Protein AF-A0AAU5H766-F1 (afdb_monomer_lite)

Radius of gyration: 37.56 Å; chains: 1; bounding box: 51×74×103 Å

Secondary structure (DSSP, 8-state):
---TTTS---TTTS-SS-----HHHHHHHHHHHHHH-----STT---HHHHHHHHHHHHHHHTPPPPPPPP-PPPP-----HHHHHHHHHHHHSPPPPPPPPPP-----------------------

Foldseek 3Di:
DDDPVNDDDCPPVDDPDDDDDDPVNVVVVVVVCVVPDDDDDPVPDDDPVVVLVVQQVVCVVVVHDRDDDDDPPDDPPPPDPVVVVVVVVVVVPDDDPDDDDDDDDDDDDDDDDDDDDDDDDDDDDDD

Structure (mmCIF, N/CA/C/O backbone):
data_AF-A0AAU5H766-F1
#
_entry.id   AF-A0AAU5H766-F1
#
loop_
_atom_site.group_PDB
_atom_site.id
_atom_site.type_symbol
_atom_site.label_atom_id
_atom_site.label_alt_id
_atom_site.label_comp_id
_atom_site.label_asym_id
_atom_site.label_entity_id
_atom_site.label_seq_id
_atom_site.pdbx_PDB_ins_code
_atom_site.Cartn_x
_atom_site.Cartn_y
_atom_site.Cartn_z
_atom_site.occupancy
_atom_site.B_iso_or_equiv
_atom_site.auth_seq_id
_atom_site.auth_comp_id
_atom_site.auth_asym_id
_atom_site.auth_atom_id
_atom_site.pdbx_PDB_model_num
ATOM 1 N N . MET A 1 1 ? -16.353 -14.865 -14.914 1.00 74.44 1 MET A N 1
ATOM 2 C CA . MET A 1 1 ? -16.639 -16.251 -14.478 1.00 74.44 1 MET A CA 1
ATOM 3 C C . MET A 1 1 ? -15.486 -16.672 -13.588 1.00 74.44 1 MET A C 1
ATOM 5 O O . MET A 1 1 ? -14.378 -16.263 -13.890 1.00 74.44 1 MET A O 1
ATOM 9 N N . LEU A 1 2 ? -15.738 -17.396 -12.498 1.00 82.81 2 LEU A N 1
ATOM 10 C CA . LEU A 1 2 ? -14.678 -17.937 -11.639 1.00 82.81 2 LEU A CA 1
ATOM 11 C C . LEU A 1 2 ? -14.518 -19.424 -11.969 1.00 82.81 2 LEU A C 1
ATOM 13 O O . LEU A 1 2 ? -15.521 -20.144 -11.955 1.00 82.81 2 LEU A O 1
ATOM 17 N N . TRP A 1 3 ? -13.303 -19.870 -12.288 1.00 90.19 3 TRP A N 1
ATOM 18 C CA . TRP A 1 3 ? -13.029 -21.287 -12.521 1.00 90.19 3 TRP A CA 1
ATOM 19 C C . TRP A 1 3 ? -12.750 -22.012 -11.196 1.00 90.19 3 TRP A C 1
ATOM 21 O O . TRP A 1 3 ? -12.077 -21.450 -10.331 1.00 90.19 3 TRP A O 1
ATOM 31 N N . PRO A 1 4 ? -13.281 -23.232 -10.987 1.00 86.56 4 PRO A N 1
ATOM 32 C CA . PRO A 1 4 ? -13.175 -23.923 -9.699 1.00 86.56 4 PRO A CA 1
ATOM 33 C C . PRO A 1 4 ? -11.744 -24.168 -9.200 1.00 86.56 4 PRO A C 1
ATOM 35 O O . PRO A 1 4 ? -11.536 -24.269 -7.997 1.00 86.56 4 PRO A O 1
ATOM 38 N N . ASP A 1 5 ? -10.776 -24.281 -10.104 1.00 90.25 5 ASP A N 1
ATOM 39 C CA . ASP A 1 5 ? -9.358 -24.513 -9.824 1.00 90.25 5 ASP A CA 1
ATOM 40 C C . ASP A 1 5 ? -8.588 -23.242 -9.428 1.00 90.25 5 ASP A C 1
ATOM 42 O O . ASP A 1 5 ? -7.589 -23.337 -8.717 1.00 90.25 5 ASP A O 1
ATOM 46 N N . GLU A 1 6 ? -9.079 -22.056 -9.795 1.00 91.25 6 GLU A N 1
ATOM 47 C CA . GLU A 1 6 ? -8.501 -20.768 -9.376 1.00 91.25 6 GLU A CA 1
ATOM 48 C C . GLU A 1 6 ? -9.014 -20.302 -8.002 1.00 91.25 6 GLU A C 1
ATOM 50 O O . GLU A 1 6 ? -8.434 -19.415 -7.371 1.00 91.25 6 GLU A O 1
ATOM 55 N N . ILE A 1 7 ? -10.099 -20.901 -7.500 1.00 89.19 7 ILE A N 1
ATOM 56 C CA . ILE A 1 7 ? -10.653 -20.569 -6.187 1.00 89.19 7 ILE A CA 1
ATOM 57 C C . ILE A 1 7 ? -9.963 -21.414 -5.117 1.00 89.19 7 ILE A C 1
ATOM 59 O O . ILE A 1 7 ? -10.244 -22.602 -4.944 1.00 89.19 7 ILE A O 1
ATOM 63 N N . ARG A 1 8 ? -9.104 -20.781 -4.316 1.00 88.88 8 ARG A N 1
ATOM 64 C CA . ARG A 1 8 ? -8.515 -21.442 -3.147 1.00 88.88 8 ARG A CA 1
ATOM 65 C C . ARG A 1 8 ? -9.594 -21.699 -2.081 1.00 88.88 8 ARG A C 1
ATOM 67 O O . ARG A 1 8 ? -10.322 -20.769 -1.727 1.00 88.88 8 ARG A O 1
ATOM 74 N N . PRO A 1 9 ? -9.693 -22.918 -1.514 1.00 88.00 9 PRO A N 1
ATOM 75 C CA . PRO A 1 9 ? -10.646 -23.186 -0.445 1.00 88.00 9 PRO A CA 1
ATOM 76 C C . PRO A 1 9 ? -10.316 -22.342 0.791 1.00 88.00 9 PRO A C 1
ATOM 78 O O . PRO A 1 9 ? -9.161 -22.256 1.204 1.00 88.00 9 PRO A O 1
ATOM 81 N N . ALA A 1 10 ? -11.343 -21.763 1.418 1.00 86.31 10 ALA A N 1
ATOM 82 C CA . ALA A 1 10 ? -11.185 -20.937 2.618 1.00 86.31 10 ALA A CA 1
ATOM 83 C C . ALA A 1 10 ? -10.921 -21.744 3.907 1.00 86.31 10 ALA A C 1
ATOM 85 O O . ALA A 1 10 ? -10.787 -21.176 4.993 1.00 86.31 10 ALA A O 1
ATOM 86 N N . THR A 1 11 ? -10.863 -23.074 3.805 1.00 87.94 11 THR A N 1
ATOM 87 C CA . THR A 1 11 ? -10.612 -23.985 4.924 1.00 87.94 11 THR A CA 1
ATOM 88 C C . THR A 1 11 ? -9.301 -23.626 5.622 1.00 87.94 11 THR A C 1
ATOM 90 O O . THR A 1 11 ? -8.236 -23.669 5.014 1.00 87.94 11 THR A O 1
ATOM 93 N N . GLY A 1 12 ? -9.382 -23.281 6.909 1.00 85.56 12 GLY A N 1
ATOM 94 C CA . GLY A 1 12 ? -8.222 -22.919 7.731 1.00 85.56 12 GLY A CA 1
ATOM 95 C C . GLY A 1 12 ? -7.777 -21.453 7.647 1.00 85.56 12 GLY A C 1
ATOM 96 O O . GLY A 1 12 ? -6.817 -21.100 8.321 1.00 85.56 12 GLY A O 1
ATOM 97 N N . LEU A 1 13 ? -8.452 -20.594 6.868 1.00 88.25 13 LEU A N 1
ATOM 98 C CA . LEU A 1 13 ? -8.169 -19.148 6.848 1.00 88.25 13 LEU A CA 1
ATOM 99 C C . LEU A 1 13 ? -8.831 -18.400 8.012 1.00 88.25 13 LEU A C 1
ATOM 101 O O . LEU A 1 13 ? -8.319 -17.383 8.473 1.00 88.25 13 LEU A O 1
ATOM 105 N N . ALA A 1 14 ? -9.992 -18.881 8.462 1.00 86.19 14 ALA A N 1
ATOM 106 C CA . ALA A 1 14 ? -10.719 -18.269 9.563 1.00 86.19 14 ALA A CA 1
ATOM 107 C C . ALA A 1 14 ? -10.103 -18.656 10.921 1.00 86.19 14 ALA A C 1
ATOM 109 O O . ALA A 1 14 ? -9.619 -19.783 11.068 1.00 86.19 14 ALA A O 1
ATOM 110 N N . PRO A 1 15 ? -10.177 -17.769 11.932 1.00 87.00 15 PRO A N 1
ATOM 111 C CA . PRO A 1 15 ? -9.828 -18.118 13.302 1.00 87.00 15 PRO A CA 1
ATOM 112 C C . PRO A 1 15 ? -10.581 -19.371 13.767 1.00 87.00 15 PRO A C 1
ATOM 114 O O . PRO A 1 15 ? -11.775 -19.525 13.504 1.00 87.00 15 PRO A O 1
ATOM 117 N N . SER A 1 16 ? -9.890 -20.259 14.484 1.00 84.88 16 SER A N 1
ATOM 118 C CA . SER A 1 16 ? -10.476 -21.492 15.029 1.00 84.88 16 SER A CA 1
ATOM 119 C C . SER A 1 16 ? -11.510 -21.234 16.129 1.00 84.88 16 SER A C 1
ATOM 121 O O . SER A 1 16 ? -12.345 -22.091 16.411 1.00 84.88 16 SER A O 1
ATOM 123 N N . GLU A 1 17 ? -11.458 -20.057 16.751 1.00 88.38 17 GLU A N 1
ATOM 124 C CA . GLU A 1 17 ? -12.345 -19.643 17.833 1.00 88.38 17 GLU A CA 1
ATOM 125 C C . GLU A 1 17 ? -13.318 -18.553 17.380 1.00 88.38 17 GLU A C 1
ATOM 127 O O . GLU A 1 17 ? -13.042 -17.763 16.474 1.00 88.38 17 GLU A O 1
ATOM 132 N N . LYS A 1 18 ? -14.475 -18.477 18.046 1.00 85.75 18 LYS A N 1
ATOM 133 C CA . LYS A 1 18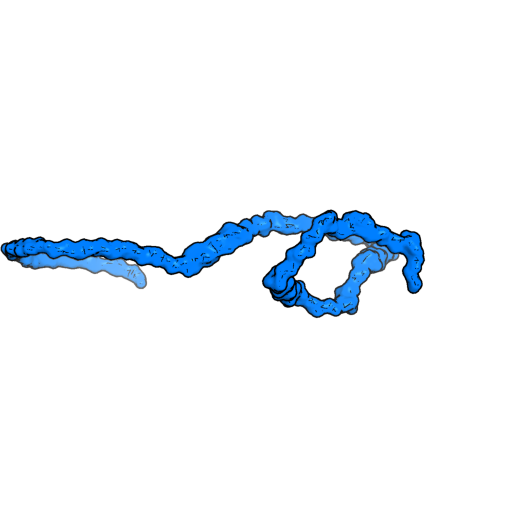 ? -15.429 -17.389 17.820 1.00 85.75 18 LYS A CA 1
ATOM 134 C C . LYS A 1 18 ? -14.893 -16.095 18.427 1.00 85.75 18 LYS A C 1
ATOM 136 O O . LYS A 1 18 ? -14.959 -15.902 19.637 1.00 85.75 18 LYS A O 1
ATOM 141 N N . VAL A 1 19 ? -14.433 -15.188 17.572 1.00 88.44 19 VAL A N 1
ATOM 142 C CA . VAL A 1 19 ? -14.011 -13.841 17.969 1.00 88.44 19 VAL A CA 1
ATOM 143 C C . VAL A 1 19 ? -15.221 -12.907 17.973 1.00 88.44 19 VAL A C 1
ATOM 145 O O . VAL A 1 19 ? -15.920 -12.782 16.969 1.00 88.44 19 VAL A O 1
ATOM 148 N N . THR A 1 20 ? -15.476 -12.247 19.105 1.00 91.56 20 THR A N 1
ATOM 149 C CA . THR A 1 20 ? -16.479 -11.175 19.203 1.00 91.56 20 THR A CA 1
ATOM 150 C C . THR A 1 20 ? -15.762 -9.835 19.244 1.00 91.56 20 THR A C 1
ATOM 152 O O . THR A 1 20 ? -14.975 -9.597 20.156 1.00 91.56 20 THR A O 1
ATOM 155 N N . VAL A 1 21 ? -16.040 -8.963 18.276 1.00 93.31 21 VAL A N 1
ATOM 156 C CA . VAL A 1 21 ? -15.438 -7.625 18.203 1.00 93.31 21 VAL A CA 1
ATOM 157 C C . VAL A 1 21 ? -16.322 -6.626 18.944 1.00 93.31 21 VAL A C 1
ATOM 159 O O . VAL A 1 21 ? -17.539 -6.597 18.744 1.00 93.31 21 VAL A O 1
ATOM 162 N N . ARG A 1 22 ? -15.729 -5.802 19.813 1.00 97.06 22 ARG A N 1
ATOM 163 C CA . ARG A 1 22 ? -16.469 -4.789 20.573 1.00 97.06 22 ARG A CA 1
ATOM 164 C C . ARG A 1 22 ? -16.704 -3.536 19.720 1.00 97.06 22 ARG A C 1
ATOM 166 O O . ARG A 1 22 ? -15.821 -3.139 18.961 1.00 97.06 22 ARG A O 1
ATOM 173 N N . PRO A 1 23 ? -17.829 -2.819 19.901 1.00 96.75 23 PRO A N 1
ATOM 174 C CA . PRO A 1 23 ? -18.109 -1.600 19.137 1.00 96.75 23 PRO A CA 1
ATOM 175 C C . PRO A 1 23 ? -17.037 -0.507 19.272 1.00 96.75 23 PRO A C 1
ATOM 177 O O . PRO A 1 23 ? -16.825 0.268 18.346 1.00 96.75 23 PRO A O 1
ATOM 180 N N . GLN A 1 24 ? -16.365 -0.419 20.423 1.00 96.62 24 GLN A N 1
ATOM 181 C CA . GLN A 1 24 ? -15.288 0.548 20.650 1.00 96.62 24 GLN A CA 1
ATOM 182 C C . GLN A 1 24 ? -14.031 0.226 19.830 1.00 96.62 24 GLN A C 1
ATOM 184 O O . GLN A 1 24 ? -13.347 1.146 19.394 1.00 96.62 24 GLN A O 1
ATOM 189 N N . GLU A 1 25 ? -13.738 -1.058 19.608 1.00 95.94 25 GLU A N 1
ATOM 190 C CA . GLU A 1 25 ? -12.575 -1.501 18.827 1.00 95.94 25 GLU A CA 1
ATOM 191 C C . GLU A 1 25 ? -12.764 -1.181 17.346 1.00 95.94 25 GLU A C 1
ATOM 193 O O . GLU A 1 25 ? -11.837 -0.690 16.710 1.00 95.94 25 GLU A O 1
ATOM 198 N N . LEU A 1 26 ? -13.982 -1.371 16.826 1.00 96.94 26 LEU A N 1
ATOM 199 C CA . LEU A 1 26 ? -14.334 -0.975 15.459 1.00 96.94 26 LEU A CA 1
ATOM 200 C C . LEU A 1 26 ? -14.171 0.531 15.252 1.00 96.94 26 LEU A C 1
ATOM 202 O O . LEU A 1 26 ? -13.485 0.940 14.325 1.00 96.94 26 LEU A O 1
ATOM 206 N N . LYS A 1 27 ? -14.709 1.352 16.163 1.00 97.38 27 LYS A N 1
ATOM 207 C CA . LYS A 1 27 ? -14.564 2.816 16.085 1.00 97.38 27 LYS A CA 1
ATOM 208 C C . LYS A 1 27 ? -13.106 3.268 16.103 1.00 97.38 27 LYS A C 1
ATOM 210 O O . LYS A 1 27 ? -12.737 4.204 15.404 1.00 97.38 27 LYS A O 1
ATOM 215 N N . MET A 1 28 ? -12.277 2.616 16.917 1.00 97.31 28 MET A N 1
ATOM 216 C CA . MET A 1 28 ? -10.845 2.901 16.961 1.00 97.31 28 MET A CA 1
ATOM 217 C C . MET A 1 28 ? -10.169 2.541 15.630 1.00 97.31 28 MET A C 1
ATOM 219 O O . MET A 1 28 ? -9.406 3.350 15.107 1.00 97.31 28 MET A O 1
ATOM 223 N N . ALA A 1 29 ? -10.472 1.371 15.061 1.00 97.50 29 ALA A N 1
ATOM 224 C CA . ALA A 1 29 ? -9.932 0.950 13.770 1.00 97.50 29 ALA A CA 1
ATOM 225 C C . ALA A 1 29 ? -10.359 1.890 12.630 1.00 97.50 29 ALA A C 1
ATOM 227 O O . ALA A 1 29 ? -9.515 2.292 11.837 1.00 97.50 29 ALA A O 1
ATOM 228 N N . GLU A 1 30 ? -11.630 2.300 12.595 1.00 97.06 30 GLU A N 1
ATOM 229 C CA . GLU A 1 30 ? -12.145 3.281 11.630 1.00 97.06 30 GLU A CA 1
ATOM 230 C C . GLU A 1 30 ? -11.376 4.603 11.713 1.00 97.06 30 GLU A C 1
ATOM 232 O O . GLU A 1 30 ? -10.890 5.090 10.696 1.00 97.06 30 GLU A O 1
ATOM 237 N N . SER A 1 31 ? -11.179 5.141 12.925 1.00 97.25 31 SER A N 1
ATOM 238 C CA . SER A 1 31 ? -10.415 6.383 13.100 1.00 97.25 31 SER A CA 1
ATOM 239 C C . SER A 1 31 ? -8.963 6.256 12.632 1.00 97.25 31 SER A C 1
ATOM 241 O O . SER A 1 31 ? -8.426 7.183 12.038 1.00 97.25 31 SER A O 1
ATOM 243 N N . LEU A 1 32 ? -8.329 5.097 12.851 1.00 97.12 32 LEU A N 1
ATOM 244 C CA . LEU A 1 32 ? -6.966 4.851 12.387 1.00 97.12 32 LEU A CA 1
ATOM 245 C C . LEU A 1 32 ? -6.909 4.793 10.859 1.00 97.12 32 LEU A C 1
ATOM 247 O O . LEU A 1 32 ? -6.018 5.394 10.261 1.00 97.12 32 LEU A O 1
ATOM 251 N N . MET A 1 33 ? -7.867 4.106 10.233 1.00 96.44 33 MET A N 1
ATOM 252 C CA . MET A 1 33 ? -7.972 4.052 8.777 1.00 96.44 33 MET A CA 1
ATOM 253 C C . MET A 1 33 ? -8.135 5.449 8.189 1.00 96.44 33 MET A C 1
ATOM 255 O O . MET A 1 33 ? -7.409 5.769 7.265 1.00 96.44 33 MET A O 1
ATOM 259 N N . GLU A 1 34 ? -8.991 6.296 8.761 1.00 95.75 34 GLU A N 1
ATOM 260 C CA . GLU A 1 34 ? -9.183 7.676 8.297 1.00 95.75 34 GLU A CA 1
ATOM 261 C C . GLU A 1 34 ? -7.901 8.519 8.407 1.00 95.75 34 GLU A C 1
ATOM 263 O O . GLU A 1 34 ? -7.597 9.312 7.521 1.00 95.75 34 GLU A O 1
ATOM 268 N N . THR A 1 35 ? -7.104 8.320 9.463 1.00 96.62 35 THR A N 1
ATOM 269 C CA . THR A 1 35 ? -5.832 9.048 9.627 1.00 96.62 35 THR A CA 1
ATOM 270 C C . THR A 1 35 ? -4.713 8.575 8.701 1.00 96.62 35 THR A C 1
ATOM 272 O O . THR A 1 35 ? -3.778 9.333 8.461 1.00 96.62 35 THR A O 1
ATOM 275 N N . LEU A 1 36 ? -4.775 7.324 8.235 1.00 95.12 36 LEU A N 1
ATOM 276 C CA . LEU A 1 36 ? -3.748 6.699 7.391 1.00 95.12 36 LEU A CA 1
ATOM 277 C C . LEU A 1 36 ? -4.184 6.549 5.930 1.00 95.12 36 LEU A C 1
ATOM 279 O O . LEU A 1 36 ? -3.391 6.108 5.101 1.00 95.12 36 LEU A O 1
ATOM 283 N N . SER A 1 37 ? -5.443 6.848 5.619 1.00 94.38 37 SER A N 1
ATOM 284 C CA . SER A 1 37 ? -5.976 6.779 4.267 1.00 94.38 37 SER A CA 1
ATOM 285 C C . SER A 1 37 ? -5.599 8.017 3.471 1.00 94.38 37 SER A C 1
ATOM 287 O O . SER A 1 37 ? -5.668 9.137 3.971 1.00 94.38 37 SER A O 1
ATOM 289 N N . GLU A 1 38 ? -5.302 7.797 2.200 1.00 93.00 38 GLU A N 1
ATOM 290 C CA . GLU A 1 38 ? -5.123 8.831 1.189 1.00 93.00 38 GLU A CA 1
ATOM 291 C C . GLU A 1 38 ? -6.018 8.506 -0.014 1.00 93.00 38 GLU A C 1
ATOM 293 O O . GLU A 1 38 ? -6.507 7.377 -0.156 1.00 93.00 38 GLU A O 1
ATOM 298 N N . ASP A 1 39 ? -6.242 9.493 -0.881 1.00 93.12 39 ASP A N 1
ATOM 299 C CA . ASP A 1 39 ? -6.974 9.278 -2.125 1.00 93.12 39 ASP A CA 1
ATOM 300 C C . ASP A 1 39 ? -6.181 8.346 -3.048 1.00 93.12 39 ASP A C 1
ATOM 302 O O . ASP A 1 39 ? -5.006 8.571 -3.345 1.00 93.12 39 ASP A O 1
ATOM 306 N N . PHE A 1 40 ? -6.832 7.285 -3.524 1.00 93.75 40 PHE A N 1
ATOM 307 C CA . PHE A 1 40 ? -6.197 6.320 -4.413 1.00 93.75 40 PHE A CA 1
ATOM 308 C C . PHE A 1 40 ? -6.321 6.758 -5.876 1.00 93.75 40 PHE A C 1
ATOM 310 O O . PHE A 1 40 ? -7.393 6.649 -6.477 1.00 93.75 40 PHE A O 1
ATOM 317 N N . ASP A 1 41 ? -5.209 7.215 -6.455 1.00 93.94 41 ASP A N 1
ATOM 318 C CA . ASP A 1 41 ? -5.094 7.513 -7.883 1.00 93.94 41 ASP A CA 1
ATOM 319 C C . ASP A 1 41 ? -4.431 6.351 -8.640 1.00 93.94 41 ASP A C 1
ATOM 321 O O . ASP A 1 41 ? -3.244 6.066 -8.476 1.00 93.94 41 ASP A O 1
ATOM 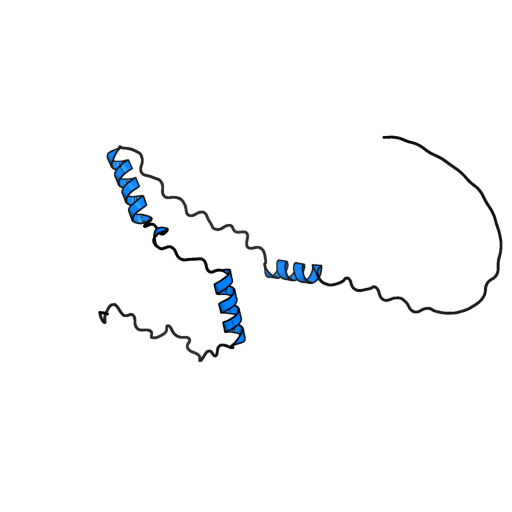325 N N . LEU A 1 42 ? -5.211 5.690 -9.500 1.00 93.31 42 LEU A N 1
ATOM 326 C CA . LEU A 1 42 ? -4.731 4.624 -10.382 1.00 93.31 42 LEU A CA 1
ATOM 327 C C . LEU A 1 42 ? -3.780 5.136 -11.467 1.00 93.31 42 LEU A C 1
ATOM 329 O O . LEU A 1 42 ? -2.905 4.387 -11.890 1.00 93.31 42 LEU A O 1
ATOM 333 N N . ALA A 1 43 ? -3.944 6.378 -11.929 1.00 93.62 43 ALA A N 1
ATOM 334 C CA . ALA A 1 43 ? -3.096 6.945 -12.974 1.00 93.62 43 ALA A CA 1
ATOM 335 C C . ALA A 1 43 ? -1.688 7.275 -12.457 1.00 93.62 43 ALA A C 1
ATOM 337 O O . ALA A 1 43 ? -0.745 7.328 -13.242 1.00 93.62 43 ALA A O 1
ATOM 338 N N . ALA A 1 44 ? -1.541 7.462 -11.144 1.00 91.06 44 ALA A N 1
ATOM 339 C CA . ALA A 1 44 ? -0.252 7.638 -10.489 1.00 91.06 44 ALA A CA 1
ATOM 340 C C . ALA A 1 44 ? 0.506 6.315 -10.274 1.00 91.06 44 ALA A C 1
ATOM 342 O O . ALA A 1 44 ? 1.671 6.343 -9.882 1.00 91.06 44 ALA A O 1
ATOM 343 N N . GLN A 1 45 ? -0.117 5.157 -10.516 1.00 92.06 45 GLN A N 1
ATOM 344 C CA . GLN A 1 45 ? 0.545 3.858 -10.387 1.00 92.06 45 GLN A CA 1
ATOM 345 C C . GLN A 1 45 ? 1.243 3.478 -11.690 1.00 92.06 45 GLN A C 1
ATOM 347 O O . GLN A 1 45 ? 0.679 3.616 -12.774 1.00 92.06 45 GLN A O 1
ATOM 352 N N . HIS A 1 46 ? 2.475 2.992 -11.572 1.00 90.44 46 HIS A N 1
ATOM 353 C CA . HIS A 1 46 ? 3.332 2.671 -12.707 1.00 90.44 46 HIS A CA 1
ATOM 354 C C . HIS A 1 46 ? 3.741 1.199 -12.623 1.00 90.44 46 HIS A C 1
ATOM 356 O O . HIS A 1 46 ? 3.966 0.660 -11.539 1.00 90.44 46 HIS A O 1
ATOM 362 N N . ASP A 1 47 ? 3.802 0.531 -13.775 1.00 93.44 47 ASP A N 1
ATOM 363 C CA . ASP A 1 47 ? 4.364 -0.813 -13.857 1.00 93.44 47 ASP A CA 1
ATOM 364 C C . ASP A 1 47 ? 5.892 -0.694 -13.886 1.00 93.44 47 ASP A C 1
ATOM 366 O O . ASP A 1 47 ? 6.504 -0.495 -14.937 1.00 93.44 47 ASP A O 1
ATOM 370 N N . GLU A 1 48 ? 6.494 -0.794 -12.703 1.00 90.50 48 GLU A N 1
ATOM 371 C CA . GLU A 1 48 ? 7.946 -0.729 -12.514 1.00 90.50 48 GLU A CA 1
ATOM 372 C C . GLU A 1 48 ? 8.693 -1.771 -13.359 1.00 90.50 48 GLU A C 1
ATOM 374 O O . GLU A 1 48 ? 9.818 -1.529 -13.792 1.00 90.50 48 GLU A O 1
ATOM 379 N N . TYR A 1 49 ? 8.074 -2.924 -13.642 1.00 91.44 49 TYR A N 1
ATOM 380 C CA . TYR A 1 49 ? 8.692 -3.942 -14.486 1.00 91.44 49 TYR A CA 1
ATOM 381 C C . TYR A 1 49 ? 8.739 -3.503 -15.949 1.00 91.44 49 TYR A C 1
ATOM 383 O O . TYR A 1 49 ? 9.782 -3.640 -16.587 1.00 91.44 49 TYR A O 1
ATOM 391 N N . GLN A 1 50 ? 7.634 -2.969 -16.480 1.00 92.88 50 GLN A N 1
ATOM 392 C CA . GLN A 1 50 ? 7.604 -2.434 -17.847 1.00 92.88 50 GLN A CA 1
ATOM 393 C C . GLN A 1 50 ? 8.601 -1.289 -18.007 1.00 92.88 50 GLN A C 1
ATOM 395 O O . GLN A 1 50 ? 9.389 -1.296 -18.948 1.00 92.88 50 GLN A O 1
ATOM 400 N N . HIS A 1 51 ? 8.625 -0.363 -17.047 1.00 91.69 51 HIS A N 1
ATOM 401 C CA . HIS A 1 51 ? 9.576 0.744 -17.049 1.00 91.69 51 HIS A CA 1
ATOM 402 C C . HIS A 1 51 ? 11.031 0.247 -17.071 1.00 91.69 51 HIS A C 1
ATOM 404 O O . HIS A 1 51 ? 11.807 0.629 -17.945 1.00 91.69 51 HIS A O 1
ATOM 410 N N . ALA A 1 52 ? 11.388 -0.678 -16.174 1.00 90.19 52 ALA A N 1
ATOM 411 C CA . ALA A 1 52 ? 12.728 -1.261 -16.133 1.00 90.19 52 ALA A CA 1
ATOM 412 C C . ALA A 1 52 ? 13.084 -2.037 -17.416 1.00 90.19 52 ALA A C 1
ATOM 414 O O . ALA A 1 52 ? 14.245 -2.076 -17.830 1.00 90.19 52 ALA A O 1
ATOM 415 N N . LEU A 1 53 ? 12.099 -2.674 -18.055 1.00 91.88 53 LEU A N 1
ATOM 416 C CA . LEU A 1 53 ? 12.301 -3.387 -19.312 1.00 91.88 53 LEU A CA 1
ATOM 417 C C . LEU A 1 53 ? 12.601 -2.420 -20.462 1.00 91.88 53 LEU A C 1
ATOM 419 O O . LEU A 1 53 ? 13.522 -2.681 -21.236 1.00 91.88 53 LEU A O 1
ATOM 423 N N . ASP A 1 54 ? 11.864 -1.315 -20.554 1.00 92.56 54 ASP A N 1
ATOM 424 C CA . ASP A 1 54 ? 12.077 -0.286 -21.573 1.00 92.56 54 ASP A CA 1
ATOM 425 C C . ASP A 1 54 ? 13.466 0.354 -21.438 1.00 92.56 54 ASP A C 1
ATOM 427 O O . ASP A 1 54 ? 14.189 0.472 -22.432 1.00 92.56 54 ASP A O 1
ATOM 431 N N . GLU A 1 55 ? 13.893 0.676 -20.213 1.00 91.44 55 GLU A N 1
ATOM 432 C CA . GLU A 1 55 ? 15.250 1.172 -19.937 1.00 91.44 55 GLU A CA 1
ATOM 433 C C . GLU A 1 55 ? 16.325 0.163 -20.358 1.00 91.44 55 GLU A C 1
ATOM 435 O O . GLU A 1 55 ? 17.320 0.515 -21.000 1.00 91.44 55 GLU A O 1
ATOM 440 N N . LEU A 1 56 ? 16.118 -1.120 -20.047 1.00 90.81 56 LEU A N 1
ATOM 441 C CA . LEU A 1 56 ? 17.039 -2.181 -20.435 1.00 90.81 56 LEU A CA 1
ATOM 442 C C . LEU A 1 56 ? 17.126 -2.321 -21.959 1.00 90.81 56 LEU A C 1
ATOM 444 O O . LEU A 1 56 ? 18.220 -2.494 -22.497 1.00 90.81 56 LEU A O 1
ATOM 448 N N . VAL A 1 57 ? 16.000 -2.246 -22.668 1.00 92.50 57 VAL A N 1
ATOM 449 C CA . VAL A 1 57 ? 15.970 -2.299 -24.135 1.00 92.50 57 VAL A CA 1
ATOM 450 C C . VAL A 1 57 ? 16.701 -1.097 -24.737 1.00 92.50 57 VAL A C 1
ATOM 452 O O . VAL A 1 57 ? 17.513 -1.292 -25.643 1.00 92.50 57 VAL A O 1
ATOM 455 N N . ALA A 1 58 ? 16.478 0.114 -24.220 1.00 92.25 58 ALA A N 1
ATOM 456 C CA . ALA A 1 58 ? 17.162 1.324 -24.674 1.00 92.25 58 ALA A CA 1
ATOM 457 C C . ALA A 1 58 ? 18.687 1.214 -24.507 1.00 92.25 58 ALA A C 1
ATOM 459 O O . ALA A 1 58 ? 19.421 1.343 -25.489 1.00 92.25 58 ALA A O 1
ATOM 460 N N . ALA A 1 59 ? 19.161 0.828 -23.317 1.00 91.38 59 ALA A N 1
ATOM 461 C CA . ALA A 1 59 ? 20.589 0.634 -23.053 1.00 91.38 59 ALA A CA 1
ATOM 462 C C . ALA A 1 59 ? 21.219 -0.401 -24.006 1.00 91.38 59 ALA A C 1
ATOM 464 O O . ALA A 1 59 ? 22.326 -0.217 -24.516 1.00 91.38 59 ALA A O 1
ATOM 465 N N . LYS A 1 60 ? 20.496 -1.488 -24.315 1.00 89.31 60 LYS A N 1
ATOM 466 C CA . LYS A 1 60 ? 20.957 -2.511 -25.268 1.00 89.31 60 LYS A CA 1
ATOM 467 C C . LYS A 1 60 ? 21.051 -1.996 -26.702 1.00 89.31 60 LYS A C 1
ATOM 469 O O . LYS A 1 60 ? 21.959 -2.419 -27.416 1.00 89.31 60 LYS A O 1
ATOM 474 N N . LEU A 1 61 ? 20.127 -1.138 -27.130 1.00 92.81 61 LEU A N 1
ATOM 475 C CA . LEU A 1 61 ? 20.137 -0.542 -28.468 1.00 92.81 61 LEU A CA 1
ATOM 476 C C . LEU A 1 61 ? 21.274 0.470 -28.633 1.00 92.81 61 LEU A C 1
ATOM 478 O O . LEU A 1 61 ? 21.906 0.509 -29.687 1.00 92.81 61 LEU A O 1
ATOM 482 N N . GLU A 1 62 ? 21.548 1.251 -27.592 1.00 91.88 62 GLU A N 1
ATOM 483 C CA . GLU A 1 62 ? 22.576 2.298 -27.590 1.00 91.88 62 GLU A CA 1
ATOM 484 C C . GLU A 1 62 ? 23.984 1.749 -27.296 1.00 91.88 62 GLU A C 1
ATOM 486 O O . GLU A 1 62 ? 24.986 2.426 -27.524 1.00 91.88 62 GLU A O 1
ATOM 491 N N . GLY A 1 63 ? 24.080 0.483 -26.869 1.00 86.06 63 GLY A N 1
ATOM 492 C CA . GLY A 1 63 ? 25.343 -0.161 -26.505 1.00 86.06 63 GLY A CA 1
ATOM 493 C C . GLY A 1 63 ? 25.896 0.316 -25.160 1.00 86.06 63 GLY A C 1
ATOM 494 O O . GLY A 1 63 ? 27.082 0.131 -24.882 1.00 86.06 63 GLY A O 1
ATOM 495 N N . GLU A 1 64 ? 25.044 0.925 -24.340 1.00 87.12 64 GLU A N 1
ATOM 496 C CA . GLU A 1 64 ? 25.362 1.423 -23.009 1.00 87.12 64 GLU A CA 1
ATOM 497 C C . GLU A 1 64 ? 25.371 0.291 -21.962 1.00 87.12 64 GLU A C 1
ATOM 499 O O . GLU A 1 64 ? 24.812 -0.795 -22.182 1.00 87.12 64 GLU A O 1
ATOM 504 N N . PRO A 1 65 ? 26.050 0.490 -20.816 1.00 80.19 65 PRO A N 1
ATOM 505 C CA . PRO A 1 65 ? 25.956 -0.440 -19.698 1.00 80.19 65 PRO A CA 1
ATOM 506 C C . PRO A 1 65 ? 24.503 -0.590 -19.224 1.00 80.19 65 PRO A C 1
ATOM 508 O O . PRO A 1 65 ? 23.721 0.354 -19.232 1.00 80.19 65 PRO A O 1
ATOM 511 N N . ILE A 1 66 ? 24.148 -1.806 -18.807 1.00 80.25 66 ILE A N 1
ATOM 512 C CA . ILE A 1 66 ? 22.802 -2.131 -18.319 1.00 80.25 66 ILE A CA 1
ATOM 513 C C . ILE A 1 66 ? 22.543 -1.347 -17.021 1.00 80.25 66 ILE A C 1
ATOM 515 O O . ILE A 1 66 ? 23.447 -1.325 -16.180 1.00 80.25 66 ILE A O 1
ATOM 519 N N . PRO A 1 67 ? 21.347 -0.756 -16.829 1.00 74.44 67 PRO A N 1
ATOM 520 C CA . PRO A 1 67 ? 21.004 -0.081 -15.581 1.00 74.44 67 PRO A CA 1
ATOM 521 C C . PRO A 1 67 ? 21.170 -1.024 -14.380 1.00 74.44 67 PRO A C 1
ATOM 523 O O . PRO A 1 67 ? 20.739 -2.181 -14.409 1.00 74.44 67 PRO A O 1
ATOM 526 N N . GLU A 1 68 ? 21.839 -0.540 -13.330 1.00 74.81 68 GLU A N 1
ATOM 527 C CA . GLU A 1 68 ? 21.991 -1.277 -12.074 1.00 74.81 68 GLU A CA 1
ATOM 528 C C . GLU A 1 68 ? 20.653 -1.313 -11.326 1.00 74.81 68 GLU A C 1
ATOM 530 O O . GLU A 1 68 ? 19.944 -0.309 -11.248 1.00 74.81 68 GLU A O 1
ATOM 535 N N . MET A 1 69 ? 20.302 -2.470 -10.753 1.00 69.06 69 MET A N 1
ATOM 536 C CA . MET A 1 69 ? 19.138 -2.547 -9.871 1.00 69.06 69 MET A CA 1
ATOM 537 C C . MET A 1 69 ? 19.388 -1.672 -8.646 1.00 69.06 69 MET A C 1
ATOM 539 O O . MET A 1 69 ? 20.391 -1.848 -7.954 1.00 69.06 69 MET A O 1
ATOM 543 N N . ALA A 1 70 ? 18.450 -0.773 -8.350 1.00 68.44 70 ALA A N 1
ATOM 544 C CA . ALA A 1 70 ? 18.465 -0.045 -7.095 1.00 68.44 70 ALA A CA 1
ATOM 545 C C . ALA A 1 70 ? 18.422 -1.049 -5.933 1.00 68.44 70 ALA A C 1
ATOM 547 O O . ALA A 1 70 ? 17.478 -1.836 -5.807 1.00 68.44 70 ALA A O 1
ATOM 548 N N . GLU A 1 71 ? 19.449 -1.038 -5.083 1.00 69.19 71 GLU A N 1
ATOM 549 C CA . GLU A 1 71 ? 19.412 -1.782 -3.830 1.00 69.19 71 GLU A CA 1
ATOM 550 C C . GLU A 1 71 ? 18.240 -1.256 -2.998 1.00 69.19 71 GLU A C 1
ATOM 552 O O . GLU A 1 71 ? 18.113 -0.051 -2.764 1.00 69.19 71 GLU A O 1
ATOM 557 N N . THR A 1 72 ? 17.357 -2.154 -2.554 1.00 67.62 72 THR A N 1
ATOM 558 C CA . THR A 1 72 ? 16.325 -1.791 -1.583 1.00 67.62 72 THR A CA 1
ATOM 559 C C . THR A 1 72 ? 17.041 -1.312 -0.328 1.00 67.62 72 THR A C 1
ATOM 561 O O . THR A 1 72 ? 17.640 -2.115 0.389 1.00 67.62 72 THR A O 1
ATOM 564 N N . ALA A 1 73 ? 17.018 0.000 -0.088 1.00 65.62 73 ALA A N 1
ATOM 565 C CA . ALA A 1 73 ? 17.604 0.581 1.106 1.00 65.62 73 ALA A CA 1
ATOM 566 C C . ALA A 1 73 ? 17.022 -0.135 2.329 1.00 65.62 73 ALA A C 1
ATOM 568 O O . ALA A 1 73 ? 15.800 -0.247 2.469 1.00 65.62 73 ALA A O 1
ATOM 569 N N . ALA A 1 74 ? 17.899 -0.650 3.193 1.00 69.50 74 A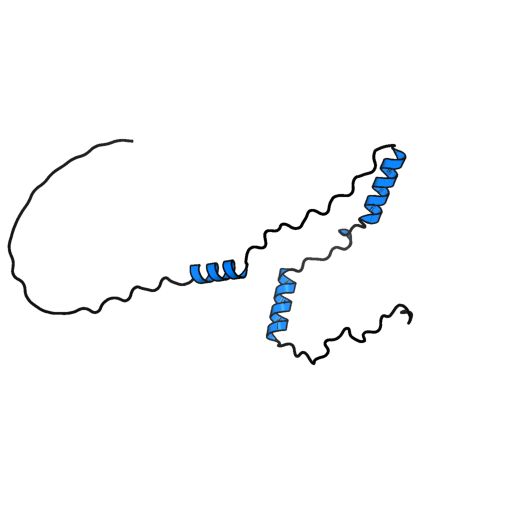LA A N 1
ATOM 570 C CA . ALA A 1 74 ? 17.477 -1.230 4.457 1.00 69.50 74 ALA A CA 1
ATOM 571 C C . ALA A 1 74 ? 16.611 -0.202 5.197 1.00 69.50 74 ALA A C 1
ATOM 573 O O . ALA A 1 74 ? 16.978 0.975 5.289 1.00 69.50 74 ALA A O 1
ATOM 574 N N . ALA A 1 75 ? 15.441 -0.637 5.671 1.00 71.31 75 ALA A N 1
ATOM 575 C CA . ALA A 1 75 ? 14.566 0.224 6.450 1.00 71.31 75 ALA A CA 1
ATOM 576 C C . ALA A 1 75 ? 15.367 0.812 7.625 1.00 71.31 75 ALA A C 1
ATOM 578 O O . ALA A 1 75 ? 16.160 0.089 8.227 1.00 71.31 75 ALA A O 1
ATOM 579 N N . PRO A 1 76 ? 15.205 2.104 7.953 1.00 68.19 76 PRO A N 1
ATOM 580 C CA . PRO A 1 76 ? 15.961 2.706 9.038 1.00 68.19 76 PRO A CA 1
ATOM 581 C C . PRO A 1 76 ? 15.686 1.968 10.355 1.00 68.19 76 PRO A C 1
ATOM 583 O O . PRO A 1 76 ? 14.545 1.911 10.809 1.00 68.19 76 PRO A O 1
ATOM 586 N N . ASP A 1 77 ? 16.748 1.486 11.008 1.00 65.31 77 ASP A N 1
ATOM 587 C CA . ASP A 1 77 ? 16.724 0.743 12.284 1.00 65.31 77 ASP A CA 1
ATOM 588 C C . ASP A 1 77 ? 16.237 1.574 13.489 1.00 65.31 77 ASP A C 1
ATOM 590 O O . ASP A 1 77 ? 16.298 1.136 14.640 1.00 65.31 77 ASP A O 1
ATOM 594 N N . ASN A 1 78 ? 15.770 2.801 13.255 1.00 63.59 78 ASN A N 1
ATOM 595 C CA . ASN A 1 78 ? 15.351 3.740 14.288 1.00 63.59 78 ASN A CA 1
ATOM 596 C C . ASN A 1 78 ? 13.946 3.398 14.800 1.00 63.59 78 ASN A C 1
ATOM 598 O O . ASN A 1 78 ? 13.010 4.191 14.698 1.00 63.59 78 ASN A O 1
ATOM 602 N N . VAL A 1 79 ? 13.801 2.211 15.383 1.00 67.31 79 VAL A N 1
ATOM 603 C CA . VAL A 1 79 ? 12.650 1.857 16.211 1.00 67.31 79 VAL A CA 1
ATOM 604 C C . VAL A 1 79 ? 12.800 2.614 17.528 1.00 67.31 79 VAL A C 1
ATOM 606 O O . VAL A 1 79 ? 13.421 2.145 18.480 1.00 67.31 79 VAL A O 1
ATOM 609 N N . VAL A 1 80 ? 12.279 3.838 17.574 1.00 69.00 80 VAL A N 1
ATOM 610 C CA . VAL A 1 80 ? 12.130 4.567 18.837 1.00 69.00 80 VAL A CA 1
ATOM 611 C C . VAL A 1 80 ? 11.113 3.804 19.684 1.00 69.00 80 VAL A C 1
ATOM 613 O O . VAL A 1 80 ? 10.041 3.457 19.191 1.00 69.00 80 VAL A O 1
ATOM 616 N N . ASP A 1 81 ? 11.437 3.533 20.951 1.00 82.06 81 ASP A N 1
ATOM 617 C CA . ASP A 1 81 ? 10.508 2.908 21.896 1.00 82.06 81 ASP A CA 1
ATOM 618 C C . ASP A 1 81 ? 9.304 3.839 22.125 1.00 82.06 81 ASP A C 1
ATOM 620 O O . ASP A 1 81 ? 9.332 4.767 22.940 1.00 82.06 81 ASP A O 1
ATOM 624 N N . LEU A 1 82 ? 8.243 3.604 21.350 1.00 83.31 82 LEU A N 1
ATOM 625 C CA . LEU A 1 82 ? 7.013 4.392 21.365 1.00 83.31 82 LEU A CA 1
ATOM 626 C C . LEU A 1 82 ? 6.318 4.334 22.730 1.00 83.31 82 LEU A C 1
ATOM 628 O O . LEU A 1 82 ? 5.662 5.303 23.114 1.00 83.31 82 LEU A O 1
ATOM 632 N N . MET A 1 83 ? 6.479 3.240 23.485 1.00 83.50 83 MET A N 1
ATOM 633 C CA . MET A 1 83 ? 5.918 3.133 24.832 1.00 83.50 83 MET A CA 1
ATOM 634 C C . MET A 1 83 ? 6.669 4.042 25.802 1.00 83.50 83 MET A C 1
ATOM 636 O O . MET A 1 83 ? 6.033 4.771 26.563 1.00 83.50 83 MET A O 1
ATOM 640 N N . ALA A 1 84 ? 8.001 4.063 25.732 1.00 83.38 84 ALA A N 1
ATOM 641 C CA . ALA A 1 84 ? 8.812 4.983 26.526 1.00 83.38 84 ALA A CA 1
ATOM 642 C C . ALA A 1 84 ? 8.541 6.453 26.161 1.00 83.38 84 ALA A C 1
ATOM 644 O O . ALA A 1 84 ? 8.398 7.293 27.051 1.00 83.38 84 ALA A O 1
ATOM 645 N N . ALA A 1 85 ? 8.411 6.769 24.868 1.00 86.06 85 ALA A N 1
ATOM 646 C CA . ALA A 1 85 ? 8.095 8.120 24.403 1.00 86.06 85 ALA A CA 1
ATOM 647 C C . ALA A 1 85 ? 6.704 8.589 24.872 1.00 86.06 85 ALA A C 1
ATOM 649 O O . ALA A 1 85 ? 6.540 9.732 25.309 1.00 86.06 85 ALA A O 1
ATOM 650 N N . LEU A 1 86 ? 5.710 7.697 24.840 1.00 85.88 86 LEU A N 1
ATOM 651 C CA . LEU A 1 86 ? 4.369 7.979 25.346 1.00 85.88 86 LEU A CA 1
ATOM 652 C C . LEU A 1 86 ? 4.366 8.170 26.869 1.00 85.88 86 LEU A C 1
ATOM 654 O O . LEU A 1 86 ? 3.765 9.125 27.360 1.00 85.88 86 LEU A O 1
ATOM 658 N N . GLN A 1 87 ? 5.073 7.311 27.608 1.00 85.06 87 GLN A N 1
ATOM 659 C CA . GLN A 1 87 ? 5.207 7.423 29.061 1.00 85.06 87 GLN A CA 1
ATOM 660 C C . GLN A 1 87 ? 5.837 8.767 29.452 1.00 85.06 87 GLN A C 1
ATOM 662 O O . GLN A 1 87 ? 5.289 9.490 30.281 1.00 85.06 87 GLN A O 1
ATOM 667 N N . ALA A 1 88 ? 6.916 9.163 28.770 1.00 87.62 88 ALA A N 1
ATOM 668 C CA . ALA A 1 88 ? 7.571 10.450 28.983 1.00 87.62 88 ALA A CA 1
ATOM 669 C C . ALA A 1 88 ? 6.647 11.645 28.685 1.00 87.62 88 ALA A C 1
ATOM 671 O O . ALA A 1 88 ? 6.689 12.650 29.394 1.00 87.62 88 ALA A O 1
ATOM 672 N N . SER A 1 89 ? 5.786 11.546 27.667 1.00 85.56 89 SER A N 1
ATOM 673 C CA . SER A 1 89 ? 4.800 12.587 27.346 1.00 85.56 89 SER A CA 1
ATOM 674 C C . SER A 1 89 ? 3.738 12.747 28.443 1.00 85.56 89 SER A C 1
ATOM 676 O O . SER A 1 89 ? 3.370 13.871 28.796 1.00 85.56 89 SER A O 1
ATOM 678 N N . ILE A 1 90 ? 3.275 11.635 29.022 1.00 88.62 90 ILE A N 1
ATOM 679 C CA . ILE A 1 90 ? 2.312 11.636 30.133 1.00 88.62 90 ILE A CA 1
ATOM 680 C C . ILE A 1 90 ? 2.953 12.229 31.391 1.00 88.62 90 ILE A C 1
ATOM 682 O O . ILE A 1 90 ? 2.356 13.104 32.023 1.00 88.62 90 ILE A O 1
ATOM 686 N N . ASP A 1 91 ? 4.178 11.815 31.712 1.00 84.31 91 ASP A N 1
ATOM 687 C CA . ASP A 1 91 ? 4.908 12.290 32.888 1.00 84.31 91 ASP A CA 1
ATOM 688 C C . ASP A 1 91 ? 5.247 13.786 32.779 1.00 84.31 91 ASP A C 1
ATOM 690 O O . ASP A 1 91 ? 5.114 14.526 33.753 1.00 84.31 91 ASP A O 1
ATOM 694 N N . ALA A 1 92 ? 5.586 14.273 31.580 1.00 81.44 92 ALA A N 1
ATOM 695 C CA . ALA A 1 92 ? 5.812 15.697 31.318 1.00 81.44 92 ALA A CA 1
ATOM 696 C C . ALA A 1 92 ? 4.536 16.553 31.433 1.00 81.44 92 ALA A C 1
ATOM 698 O O . ALA A 1 92 ? 4.616 17.764 31.650 1.00 81.44 92 ALA A O 1
ATOM 699 N N . ARG A 1 93 ? 3.354 15.941 31.287 1.00 77.62 93 ARG A N 1
ATOM 700 C CA . ARG A 1 93 ? 2.049 16.608 31.409 1.00 77.62 93 ARG A CA 1
ATOM 701 C C . ARG A 1 93 ? 1.445 16.487 32.811 1.00 77.62 93 ARG A C 1
ATOM 703 O O . ARG A 1 93 ? 0.470 17.183 33.108 1.00 77.62 93 ARG A O 1
ATOM 710 N N . ALA A 1 94 ? 2.007 15.647 33.679 1.00 72.94 94 ALA A N 1
ATOM 711 C CA . ALA A 1 94 ? 1.587 15.553 35.068 1.00 72.94 94 ALA A CA 1
ATOM 712 C C . ALA A 1 94 ? 1.978 16.841 35.829 1.00 72.94 94 ALA A C 1
ATOM 714 O O . ALA A 1 94 ? 3.136 17.261 35.784 1.00 72.94 94 ALA A O 1
ATOM 715 N N . PRO A 1 95 ? 1.043 17.502 36.539 1.00 61.25 95 PRO A N 1
ATOM 716 C CA . PRO A 1 95 ? 1.389 18.643 37.375 1.00 61.25 95 PRO A CA 1
ATOM 717 C C . PRO A 1 95 ? 2.324 18.181 38.498 1.00 61.25 95 PRO A C 1
ATOM 719 O O . PRO A 1 95 ? 2.047 17.184 39.168 1.00 61.25 95 PRO A O 1
ATOM 722 N N . ALA A 1 96 ? 3.426 18.910 38.703 1.00 62.22 96 ALA A N 1
ATOM 723 C CA . ALA A 1 96 ? 4.376 18.632 39.776 1.00 62.22 96 ALA A CA 1
ATOM 724 C C . ALA A 1 96 ? 3.628 18.458 41.113 1.00 62.22 96 ALA A C 1
ATOM 726 O O . ALA A 1 96 ? 2.771 19.293 41.430 1.00 62.22 96 ALA A O 1
ATOM 727 N N . PRO A 1 97 ? 3.920 17.409 41.907 1.00 52.84 97 PRO A N 1
ATOM 728 C CA . PRO A 1 97 ? 3.270 17.243 43.193 1.00 52.84 97 PRO A CA 1
ATOM 729 C C . PRO A 1 97 ? 3.605 18.457 44.057 1.00 52.84 97 PRO A C 1
ATOM 731 O O . PRO A 1 97 ? 4.770 18.737 44.349 1.00 52.84 97 PRO A O 1
ATOM 734 N N . ALA A 1 98 ? 2.568 19.204 44.437 1.00 54.03 98 ALA A N 1
ATOM 735 C CA . ALA A 1 98 ? 2.686 20.265 45.417 1.00 54.03 98 ALA A CA 1
ATOM 736 C C . ALA A 1 98 ? 3.298 19.664 46.687 1.00 54.03 98 ALA A C 1
ATOM 738 O O . ALA A 1 98 ? 2.731 18.749 47.289 1.00 54.03 98 ALA A O 1
ATOM 739 N N . ALA A 1 99 ? 4.478 20.158 47.063 1.00 49.31 99 ALA A N 1
ATOM 740 C CA . ALA A 1 99 ? 5.134 19.775 48.302 1.00 49.31 99 ALA A CA 1
ATOM 741 C C . ALA A 1 99 ? 4.146 19.946 49.474 1.00 49.31 99 ALA A C 1
ATOM 743 O O . ALA A 1 99 ? 3.493 20.993 49.562 1.00 49.31 99 ALA A O 1
ATOM 744 N N . PRO A 1 100 ? 4.001 18.957 50.374 1.00 41.75 100 PRO A N 1
ATOM 745 C CA . PRO A 1 100 ? 3.075 19.081 51.485 1.00 41.75 100 PRO A CA 1
ATOM 746 C C . PRO A 1 100 ? 3.554 20.197 52.417 1.00 41.75 100 PRO A C 1
ATOM 748 O O . PRO A 1 100 ? 4.654 20.149 52.971 1.00 41.75 100 PRO A O 1
ATOM 751 N N . ALA A 1 101 ? 2.714 21.219 52.580 1.00 49.03 101 ALA A N 1
ATOM 752 C CA . ALA A 1 101 ? 2.912 22.269 53.564 1.00 49.03 101 ALA A CA 1
ATOM 753 C C . ALA A 1 101 ? 2.936 21.646 54.969 1.00 49.03 101 ALA A C 1
ATOM 755 O O . ALA A 1 101 ? 1.965 21.031 55.412 1.00 49.03 101 ALA A O 1
ATOM 756 N N . ALA A 1 102 ? 4.062 21.804 55.665 1.00 40.16 102 ALA A N 1
ATOM 757 C CA . ALA A 1 102 ? 4.217 21.379 57.050 1.00 40.16 102 ALA A CA 1
ATOM 758 C C . ALA A 1 102 ? 3.228 22.134 57.969 1.00 40.16 102 ALA A C 1
ATOM 760 O O . ALA A 1 102 ? 3.022 23.339 57.787 1.00 40.16 102 ALA A O 1
ATOM 761 N N . PRO A 1 103 ? 2.618 21.471 58.971 1.00 39.28 103 PRO A N 1
ATOM 762 C CA . PRO A 1 103 ? 1.620 22.099 59.824 1.00 39.28 103 PRO A CA 1
ATOM 763 C C . PRO A 1 103 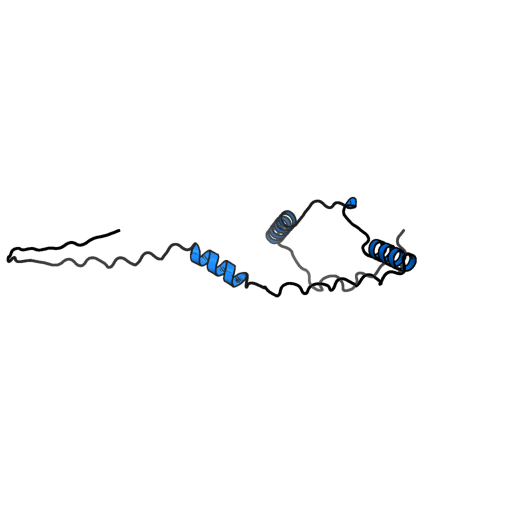? 2.257 23.083 60.815 1.00 39.28 103 PRO A C 1
ATOM 765 O O . PRO A 1 103 ? 3.281 22.815 61.444 1.00 39.28 103 PRO A O 1
ATOM 768 N N . ALA A 1 104 ? 1.606 24.237 60.964 1.00 43.62 104 ALA A N 1
ATOM 769 C CA . ALA A 1 104 ? 2.006 25.322 61.847 1.00 43.62 104 ALA A CA 1
ATOM 770 C C . ALA A 1 104 ? 1.925 24.927 63.335 1.00 43.62 104 ALA A C 1
ATOM 772 O O . ALA A 1 104 ? 0.840 24.719 63.878 1.00 43.62 104 ALA A O 1
ATOM 773 N N . ALA A 1 105 ? 3.069 24.915 64.023 1.00 38.12 105 ALA A N 1
ATOM 774 C CA . ALA A 1 105 ? 3.140 24.829 65.478 1.00 38.12 105 ALA A CA 1
ATOM 775 C C . ALA A 1 105 ? 3.196 26.236 66.103 1.00 38.12 105 ALA A C 1
ATOM 777 O O . ALA A 1 105 ? 4.157 26.985 65.929 1.00 38.12 105 ALA A O 1
ATOM 778 N N . LYS A 1 106 ? 2.160 26.595 66.871 1.00 42.97 106 LYS A N 1
ATOM 779 C CA . LYS A 1 106 ? 2.165 27.744 67.790 1.00 42.97 106 LYS A CA 1
ATOM 780 C C . LYS A 1 106 ? 2.838 27.350 69.112 1.00 42.97 106 LYS A C 1
ATOM 782 O O . LYS A 1 106 ? 2.292 26.497 69.807 1.00 42.97 106 LYS A O 1
ATOM 787 N N . LYS A 1 107 ? 3.888 28.067 69.543 1.00 34.00 107 LYS A N 1
ATOM 788 C CA . LYS A 1 107 ? 4.023 28.533 70.944 1.00 34.00 107 LYS A CA 1
ATOM 789 C C . LYS A 1 107 ? 5.144 29.567 71.172 1.00 34.00 107 LYS A C 1
ATOM 791 O O . LYS A 1 107 ? 6.309 29.295 70.935 1.00 34.00 107 LYS A O 1
ATOM 796 N N . ALA A 1 108 ? 4.704 30.695 71.739 1.00 32.00 108 ALA A N 1
ATOM 797 C CA . ALA A 1 108 ? 5.267 31.474 72.852 1.00 32.00 108 ALA A CA 1
ATOM 798 C C . ALA A 1 108 ? 6.629 32.214 72.765 1.00 32.00 108 ALA A C 1
ATOM 800 O O . ALA A 1 108 ? 7.695 31.620 72.774 1.00 32.00 108 ALA A O 1
ATOM 801 N N . ALA A 1 109 ? 6.488 33.542 72.925 1.00 33.00 109 ALA A N 1
ATOM 802 C CA . ALA A 1 109 ? 7.248 34.481 73.770 1.00 33.00 109 ALA A CA 1
ATOM 803 C C . ALA A 1 109 ? 8.710 34.861 73.422 1.00 33.00 109 ALA A C 1
ATOM 805 O O . ALA A 1 109 ? 9.641 34.072 73.505 1.00 33.00 109 ALA A O 1
ATOM 806 N N . ALA A 1 110 ? 8.885 36.159 73.137 1.00 38.22 110 ALA A N 1
ATOM 807 C CA . ALA A 1 110 ? 10.150 36.884 72.959 1.00 38.22 110 ALA A CA 1
ATOM 808 C C . ALA A 1 110 ? 10.874 37.165 74.304 1.00 38.22 110 ALA A C 1
ATOM 810 O O . ALA A 1 110 ? 10.242 37.054 75.356 1.00 38.22 110 ALA A O 1
ATOM 811 N N . PRO A 1 111 ? 12.147 37.635 74.306 1.00 42.41 111 PRO A N 1
ATOM 812 C CA . PRO A 1 111 ? 12.357 39.088 74.207 1.00 42.41 111 PRO A CA 1
ATOM 813 C C . PRO A 1 111 ? 13.620 39.576 73.448 1.00 42.41 111 PRO A C 1
ATOM 815 O O . PRO A 1 111 ? 14.545 38.848 73.109 1.00 42.41 111 PRO A O 1
ATOM 818 N N . LYS A 1 112 ? 13.589 40.893 73.211 1.00 41.16 112 LYS A N 1
ATOM 819 C CA . LYS A 1 112 ? 14.479 41.825 72.490 1.00 41.16 112 LYS A CA 1
ATOM 820 C C . LYS A 1 112 ? 15.960 41.868 72.934 1.00 41.16 112 LYS A C 1
ATOM 822 O O . LYS A 1 112 ? 16.224 41.901 74.132 1.00 41.16 112 LYS A O 1
ATOM 827 N N . LYS A 1 113 ? 16.873 42.163 71.987 1.00 37.06 113 LYS A N 1
ATOM 828 C CA . LYS A 1 113 ? 17.954 43.198 72.050 1.00 37.06 113 LYS A CA 1
ATOM 829 C C . LYS A 1 113 ? 18.654 43.307 70.674 1.00 37.06 113 LYS A C 1
ATOM 831 O O . LYS A 1 113 ? 18.953 42.282 70.087 1.00 37.06 113 LYS A O 1
ATOM 836 N N . LYS A 1 114 ? 18.662 44.503 70.047 1.00 33.50 114 LYS A N 1
ATOM 837 C CA . LYS A 1 114 ? 19.822 45.425 69.827 1.00 33.50 114 LYS A CA 1
ATOM 838 C C . LYS A 1 114 ? 20.982 44.768 69.041 1.00 33.50 114 LYS A C 1
ATOM 840 O O . LYS A 1 114 ? 21.404 43.700 69.428 1.00 33.50 114 LYS A O 1
ATOM 845 N N 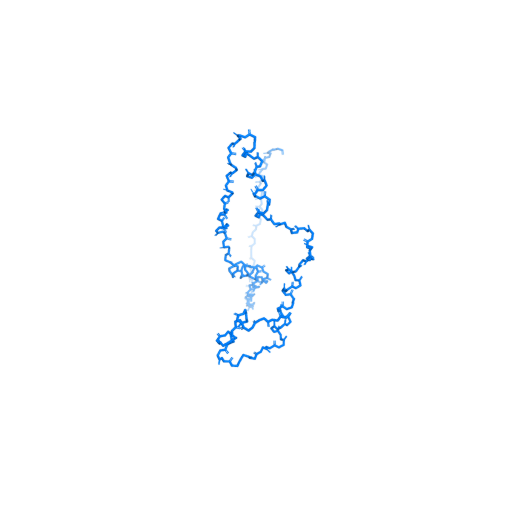. ALA A 1 115 ? 21.618 45.333 68.016 1.00 34.28 115 ALA A N 1
ATOM 846 C CA . ALA A 1 115 ? 21.765 46.698 67.513 1.00 34.28 115 ALA A CA 1
ATOM 847 C C . ALA A 1 115 ? 22.358 46.619 66.078 1.00 34.28 115 ALA A C 1
ATOM 849 O O . ALA A 1 115 ? 23.023 45.650 65.741 1.00 34.28 115 ALA A O 1
ATOM 850 N N . ALA A 1 116 ? 22.019 47.565 65.203 1.00 34.12 116 ALA A N 1
ATOM 851 C CA . ALA A 1 116 ? 22.938 48.558 64.627 1.00 34.12 116 ALA A CA 1
ATOM 852 C C . ALA A 1 116 ? 23.986 48.074 63.594 1.00 34.12 116 ALA A C 1
ATOM 854 O O . ALA A 1 116 ? 25.027 47.535 63.931 1.00 34.12 116 ALA A O 1
ATOM 855 N N . ALA A 1 117 ? 23.733 48.528 62.362 1.00 36.88 117 ALA A N 1
ATOM 856 C CA . ALA A 1 117 ? 24.631 49.351 61.550 1.00 36.88 117 ALA A CA 1
ATOM 857 C C . ALA A 1 117 ? 25.822 48.734 60.785 1.00 36.88 117 ALA A C 1
ATOM 859 O O . ALA A 1 117 ? 26.714 48.105 61.338 1.00 36.88 117 ALA A O 1
ATOM 860 N N . LYS A 1 118 ? 25.907 49.260 59.548 1.00 39.22 118 LYS A N 1
ATOM 861 C CA . LYS A 1 118 ? 27.103 49.668 58.779 1.00 39.22 118 LYS A CA 1
ATOM 862 C C . LYS A 1 118 ? 27.556 48.638 57.717 1.00 39.22 118 LYS A C 1
ATOM 864 O O . LYS A 1 118 ? 27.927 47.531 58.061 1.00 39.22 118 LYS A O 1
ATOM 869 N N . LYS A 1 119 ? 27.323 48.927 56.416 1.00 36.94 119 LYS A N 1
ATOM 870 C CA . LYS A 1 119 ? 28.234 49.609 55.433 1.00 36.94 119 LYS A CA 1
ATOM 871 C C . LYS A 1 119 ? 29.352 48.625 55.012 1.00 36.94 119 LYS A C 1
ATOM 873 O O . LYS A 1 119 ? 29.922 47.994 55.879 1.00 36.94 119 LYS A O 1
ATOM 878 N N . THR A 1 120 ? 29.716 48.398 53.751 1.00 36.72 120 THR A N 1
ATOM 879 C CA . THR A 1 120 ? 30.020 49.307 52.628 1.00 36.72 120 THR A CA 1
ATOM 880 C C . THR A 1 120 ? 30.392 48.465 51.398 1.00 36.72 120 THR A C 1
ATOM 882 O O . THR A 1 120 ? 31.072 47.470 51.594 1.00 36.72 120 THR A O 1
ATOM 885 N N . ALA A 1 121 ? 30.083 48.999 50.200 1.00 40.03 121 ALA A N 1
ATOM 886 C CA . ALA A 1 121 ? 30.917 49.106 48.975 1.00 40.03 121 ALA A CA 1
ATOM 887 C C . ALA A 1 121 ? 31.525 47.815 48.355 1.00 40.03 121 ALA A C 1
ATOM 889 O O . ALA A 1 121 ? 31.828 46.867 49.048 1.00 40.03 121 ALA A O 1
ATOM 890 N N . ALA A 1 122 ? 31.789 47.667 47.056 1.00 44.97 122 ALA A N 1
ATOM 891 C CA . ALA A 1 122 ? 31.945 48.555 45.906 1.00 44.97 122 ALA A CA 1
ATOM 892 C C . ALA A 1 122 ? 31.776 47.668 44.641 1.00 44.97 122 ALA A C 1
ATOM 894 O O . ALA A 1 122 ? 32.191 46.517 44.646 1.00 44.97 122 ALA A O 1
ATOM 895 N N . ARG A 1 123 ? 31.053 48.109 43.602 1.00 39.69 123 ARG A N 1
ATOM 896 C CA . ARG A 1 123 ? 31.606 48.579 42.307 1.00 39.69 123 ARG A CA 1
ATOM 897 C C . ARG A 1 123 ? 32.688 47.684 41.668 1.00 39.69 123 ARG A C 1
ATOM 899 O O . ARG A 1 123 ? 33.782 47.619 42.212 1.00 39.69 123 ARG A O 1
ATOM 906 N N . LYS A 1 124 ? 32.446 47.227 40.424 1.00 45.22 124 LYS A N 1
ATOM 907 C CA . LYS A 1 124 ? 33.162 47.582 39.158 1.00 45.22 124 LYS A CA 1
ATOM 908 C C . LYS A 1 124 ? 32.623 46.684 38.012 1.00 45.22 124 LYS A C 1
ATOM 910 O O . LYS A 1 124 ? 32.564 45.483 38.210 1.00 45.22 124 LYS A O 1
ATOM 915 N N . LYS A 1 125 ? 31.930 47.260 37.004 1.00 39.84 125 LYS A N 1
ATOM 916 C CA . LYS A 1 125 ? 32.324 47.484 35.573 1.00 39.84 125 LYS A CA 1
ATOM 917 C C . LYS A 1 125 ? 32.750 46.200 34.828 1.00 39.84 125 LYS A C 1
ATOM 919 O O . LYS A 1 125 ? 33.427 45.386 35.425 1.00 39.84 125 LYS A O 1
ATOM 924 N N . ALA A 1 126 ? 32.518 45.989 33.536 1.00 36.38 126 ALA A N 1
ATOM 925 C CA . ALA A 1 126 ? 32.166 46.837 32.394 1.00 36.38 126 ALA A CA 1
ATOM 926 C C . ALA A 1 126 ? 31.745 45.913 31.232 1.00 36.38 126 ALA A C 1
ATOM 928 O O . ALA A 1 126 ? 32.101 44.736 31.249 1.00 36.38 126 ALA A O 1
ATOM 929 N N . GLY A 1 127 ? 31.078 46.478 30.227 1.00 41.22 127 GLY A N 1
ATOM 930 C CA . GLY A 1 127 ? 30.741 45.834 28.961 1.00 41.22 127 GLY A CA 1
ATOM 931 C C . GLY A 1 127 ? 29.443 46.403 28.449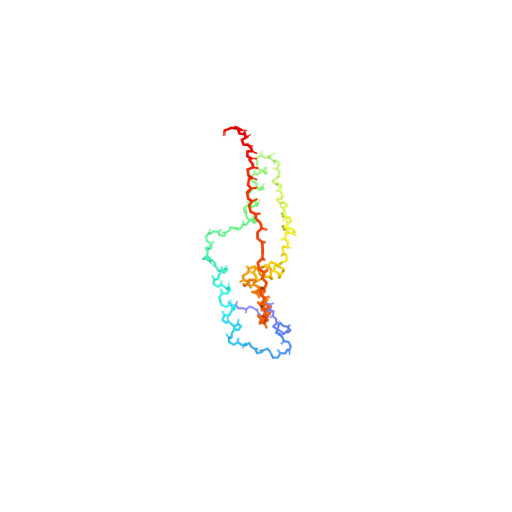 1.00 41.22 127 GLY A C 1
ATOM 932 O O . GLY A 1 127 ? 28.412 45.780 28.761 1.00 41.22 127 GLY A O 1
#

pLDDT: mean 74.94, std 21.59, range [32.0, 97.5]

Sequence (127 aa):
MLWPDEIRPATGLAPSEKVTVRPQELKMAESLMETLSEDFDLAAQHDEYQHALDELVAAKLEGEPIPEMAETAAAPDNVVDLMAALQASIDARAPAPAAPAAPAAKKAAAPKKKAAAKKTAARKKAG